Protein 2O6K (pdb70)

Foldseek 3Di:
DALLVVLCLAPPPDPSNQVSVVLVVPPPQDRHHHDPVVRVVCCVPPNDDPDDCSVVVSNVVVVVVVVVPD/DALLVLLCLQPPPDPSNVVSVLLVVPPPRPSPDRDDVVNVVVLVPDDSRDDDCSVVVSNVVVVVVVVVVVPD

Structure (mmCIF, N/CA/C/O backbone):
data_2O6K
#
_entry.id   2O6K
#
_cell.length_a   29.223
_cell.length_b   52.157
_cell.length_c   115.268
_cell.angle_alpha   90.00
_cell.angle_beta   90.00
_cell.angle_gamma   90.00
#
_symmetry.space_group_name_H-M   'P 21 21 21'
#
loop_
_entity.id
_entity.type
_entity.pdbx_description
1 polymer 'UPF0346 protein MW1311'
2 water water
#
loop_
_atom_site.group_PDB
_atom_site.id
_atom_site.type_symbol
_atom_site.label_atom_id
_atom_site.label_alt_id
_atom_site.label_comp_id
_atom_site.label_asym_id
_atom_site.label_entity_id
_atom_site.label_seq_id
_atom_site.pdbx_PDB_ins_code
_atom_site.Cartn_x
_atom_site.Cartn_y
_atom_site.Cartn_z
_atom_site.occupancy
_atom_site.B_iso_or_equiv
_atom_site.auth_seq_id
_atom_site.auth_comp_id
_atom_site.auth_asym_id
_atom_site.auth_atom_id
_atom_site.pdbx_PDB_model_num
ATOM 1 N N . TYR A 1 4 ? 31.168 51.952 -4.106 1.00 21.97 4 TYR A N 1
ATOM 2 C CA . TYR A 1 4 ? 30.664 50.854 -3.228 1.00 21.15 4 TYR A CA 1
ATOM 3 C C . TYR A 1 4 ? 29.211 51.101 -2.897 1.00 18.88 4 TYR A C 1
ATOM 4 O O . TYR A 1 4 ? 28.832 52.224 -2.595 1.00 18.08 4 TYR A O 1
ATOM 13 N N . SER A 1 5 ? 28.398 50.054 -2.966 1.00 17.87 5 SER A N 1
ATOM 14 C CA . SER A 1 5 ? 26.980 50.184 -2.657 1.00 19.22 5 SER A CA 1
ATOM 15 C C . SER A 1 5 ? 26.802 50.073 -1.147 1.00 17.60 5 SER A C 1
ATOM 16 O O . SER A 1 5 ? 27.734 49.717 -0.434 1.00 20.06 5 SER A O 1
ATOM 19 N N . PHE A 1 6 ? 25.605 50.371 -0.664 1.00 17.22 6 PHE A N 1
ATOM 20 C CA . PHE A 1 6 ? 25.328 50.283 0.760 1.00 15.10 6 PHE A CA 1
ATOM 21 C C . PHE A 1 6 ? 25.577 48.867 1.235 1.00 15.69 6 PHE A C 1
ATOM 22 O O . PHE A 1 6 ? 26.153 48.644 2.304 1.00 15.47 6 PHE A O 1
ATOM 30 N N . TYR A 1 7 ? 25.124 47.909 0.434 1.00 15.43 7 TYR A N 1
ATOM 31 C CA . TYR A 1 7 ? 25.282 46.498 0.754 1.00 14.95 7 TYR A CA 1
ATOM 32 C C . TYR A 1 7 ? 26.760 46.134 0.930 1.00 13.93 7 TYR A C 1
ATOM 33 O O . TYR A 1 7 ? 27.134 45.466 1.900 1.00 14.07 7 TYR A O 1
ATOM 42 N N . GLN A 1 8 ? 27.598 46.569 -0.008 1.00 13.15 8 GLN A N 1
ATOM 43 C CA . GLN A 1 8 ? 29.021 46.267 0.072 1.00 15.20 8 GLN A CA 1
ATOM 44 C C . GLN A 1 8 ? 29.585 46.836 1.362 1.00 14.16 8 GLN A C 1
ATOM 45 O O . GLN A 1 8 ? 30.325 46.162 2.071 1.00 11.25 8 GLN A O 1
ATOM 51 N N . PHE A 1 9 ? 29.256 48.089 1.653 1.00 13.13 9 PHE A N 1
ATOM 52 C CA . PHE A 1 9 ? 29.665 48.699 2.910 1.00 13.51 9 PHE A CA 1
ATOM 53 C C . PHE A 1 9 ? 29.222 47.857 4.099 1.00 13.18 9 PHE A C 1
ATOM 54 O O . PHE A 1 9 ? 30.014 47.555 4.980 1.00 12.24 9 PHE A O 1
ATOM 62 N N . VAL A 1 10 ? 27.951 47.478 4.108 1.00 12.51 10 VAL A N 1
ATOM 63 C CA . VAL A 1 10 ? 27.409 46.648 5.174 1.00 12.17 10 VAL A CA 1
ATOM 64 C C . VAL A 1 10 ? 28.236 45.375 5.374 1.00 12.08 10 VAL A C 1
ATOM 65 O O . VAL A 1 10 ? 28.418 44.912 6.492 1.00 9.10 10 VAL A O 1
ATOM 77 N N . THR A 1 12 ? 31.397 45.032 5.137 1.00 11.87 12 THR A N 1
ATOM 78 C CA . THR A 1 12 ? 32.563 45.3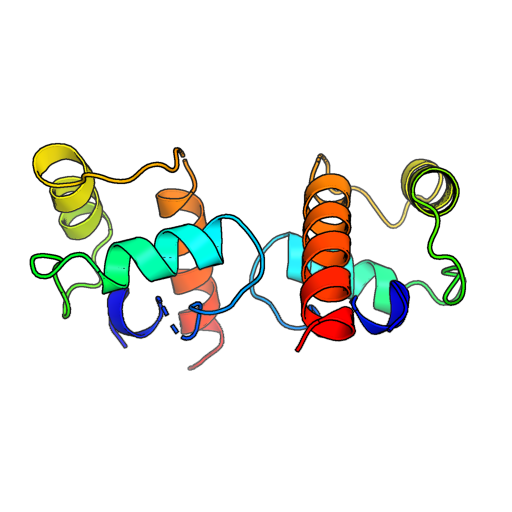52 5.954 1.00 13.71 12 THR A CA 1
ATOM 79 C C . THR A 1 12 ? 32.213 45.554 7.425 1.00 14.75 12 THR A C 1
ATOM 80 O O . THR A 1 12 ? 33.085 45.517 8.282 1.00 14.16 12 THR A O 1
ATOM 84 N N . VAL A 1 13 ? 30.933 45.770 7.703 1.00 15.15 13 VAL A N 1
ATOM 85 C CA . VAL A 1 13 ? 30.459 45.960 9.067 1.00 12.99 13 VAL A CA 1
ATOM 86 C C . VAL A 1 13 ? 30.228 44.639 9.800 1.00 14.09 13 VAL A C 1
ATOM 87 O O . VAL A 1 13 ? 30.248 44.594 11.026 1.00 14.45 13 VAL A O 1
ATOM 91 N N . ARG A 1 14 ? 30.019 43.566 9.044 1.00 15.18 14 ARG A N 1
ATOM 92 C CA . ARG A 1 14 ? 29.772 42.258 9.632 1.00 15.50 14 ARG A CA 1
ATOM 93 C C . ARG A 1 14 ? 30.849 41.910 10.659 1.00 16.02 14 ARG A C 1
ATOM 94 O O . ARG A 1 14 ? 32.045 42.124 10.427 1.00 15.17 14 ARG A O 1
ATOM 102 N N . GLY A 1 15 ? 30.414 41.377 11.793 1.00 15.87 15 GLY A N 1
ATOM 103 C CA . GLY A 1 15 ? 31.337 41.005 12.841 1.00 14.75 15 GLY A CA 1
ATOM 104 C C . GLY A 1 15 ? 31.360 42.016 13.972 1.00 14.97 15 GLY A C 1
ATOM 105 O O . GLY A 1 15 ? 31.703 41.667 15.105 1.00 13.94 15 GLY A O 1
ATOM 106 N N . ARG A 1 16 ? 30.997 43.266 13.680 1.00 14.11 16 ARG A N 1
ATOM 107 C CA . ARG A 1 16 ? 31.008 44.298 14.716 1.00 13.37 16 ARG A CA 1
ATOM 108 C C . ARG A 1 16 ? 30.129 43.832 15.877 1.00 13.47 16 ARG A C 1
ATOM 109 O O . ARG A 1 16 ? 29.046 43.302 15.653 1.00 11.61 16 ARG A O 1
ATOM 117 N N . HIS A 1 17 ? 30.576 44.042 17.108 1.00 12.77 17 HIS A N 1
ATOM 118 C CA . HIS A 1 17 ? 29.846 43.540 18.268 1.00 14.71 17 HIS A CA 1
ATOM 119 C C . HIS A 1 17 ? 28.808 44.515 18.823 1.00 14.14 17 HIS A C 1
ATOM 120 O O . HIS A 1 17 ? 28.807 44.825 20.010 1.00 13.83 17 HIS A O 1
ATOM 127 N N . ASP A 1 18 ? 27.924 44.987 17.950 1.00 14.03 18 ASP A N 1
ATOM 128 C CA . ASP A 1 18 ? 26.773 45.781 18.362 1.00 12.73 18 ASP A CA 1
ATOM 129 C C . ASP A 1 18 ? 25.601 45.630 17.398 1.00 12.51 18 ASP A C 1
ATOM 130 O O . ASP A 1 18 ? 25.618 44.768 16.528 1.00 12.40 18 ASP A O 1
ATOM 135 N N . ASP A 1 19 ? 24.589 46.474 17.564 1.00 12.31 19 ASP A N 1
ATOM 136 C CA . ASP A 1 19 ? 23.361 46.374 16.785 1.00 12.87 19 ASP A CA 1
ATOM 137 C C . ASP A 1 19 ? 23.596 46.520 15.280 1.00 12.39 19 ASP A C 1
ATOM 138 O O . ASP A 1 19 ? 22.922 45.882 14.478 1.00 10.15 19 ASP A O 1
ATOM 143 N N . LYS A 1 20 ? 24.550 47.366 14.903 1.00 11.76 20 LYS A N 1
ATOM 144 C CA . LYS A 1 20 ? 24.870 47.553 13.497 1.00 13.04 20 LYS A CA 1
ATOM 145 C C . LYS A 1 20 ? 25.439 46.248 12.939 1.00 12.33 20 LYS A C 1
ATOM 146 O O . LYS A 1 20 ? 25.091 45.825 11.840 1.00 12.01 20 LYS A O 1
ATOM 152 N N . GLY A 1 21 ? 26.309 45.607 13.710 1.00 12.62 21 GLY A N 1
ATOM 153 C CA . GLY A 1 21 ? 26.886 44.353 13.265 1.00 13.81 21 GLY A CA 1
ATOM 154 C C . GLY A 1 21 ? 25.817 43.280 13.168 1.00 14.62 21 GLY A C 1
ATOM 155 O O . GLY A 1 21 ? 25.843 42.439 12.270 1.00 12.63 21 GLY A O 1
ATOM 156 N N . ARG A 1 22 ? 24.869 43.301 14.097 1.00 14.70 22 ARG A N 1
ATOM 157 C CA . ARG A 1 22 ? 23.801 42.319 14.075 1.00 15.25 22 ARG A CA 1
ATOM 158 C C . ARG A 1 22 ? 22.915 42.537 12.858 1.00 13.69 22 ARG A C 1
ATOM 159 O O . ARG A 1 22 ? 22.533 41.576 12.192 1.00 14.01 22 ARG A O 1
ATOM 167 N N . LEU A 1 23 ? 22.598 43.795 12.560 1.00 10.87 23 LEU A N 1
ATOM 168 C CA . LEU A 1 23 ? 21.758 44.107 11.401 1.00 10.44 23 LEU A CA 1
ATOM 169 C C . LEU A 1 23 ? 22.508 43.764 10.127 1.00 11.73 23 LEU A C 1
ATOM 170 O O . LEU A 1 23 ? 21.910 43.323 9.136 1.00 12.10 23 LEU A O 1
ATOM 175 N N . ALA A 1 24 ? 23.820 43.975 10.161 1.00 11.17 24 ALA A N 1
ATOM 176 C CA . ALA A 1 24 ? 24.668 43.685 9.022 1.00 11.78 24 ALA A CA 1
ATOM 177 C C . ALA A 1 24 ? 24.523 42.213 8.672 1.00 12.31 24 ALA A C 1
ATOM 178 O O . ALA A 1 24 ? 24.404 41.850 7.501 1.00 9.35 24 ALA A O 1
ATOM 180 N N . GLU A 1 25 ? 24.533 41.365 9.695 1.00 13.19 25 GLU A N 1
ATOM 181 C CA . GLU A 1 25 ? 24.405 39.937 9.459 1.00 15.77 25 GLU A CA 1
ATOM 182 C C . GLU A 1 25 ? 23.028 39.573 8.903 1.00 15.80 25 GLU A C 1
ATOM 183 O O . GLU A 1 25 ? 22.919 38.700 8.043 1.00 16.07 25 GLU A O 1
ATOM 189 N N . GLU A 1 26 ? 21.978 40.239 9.366 1.00 16.05 26 GLU A N 1
ATOM 190 C CA . GLU A 1 26 ? 20.648 39.936 8.857 1.00 16.24 26 GLU A CA 1
ATOM 191 C C . GLU A 1 26 ? 20.541 40.395 7.405 1.00 15.54 26 GLU A C 1
ATOM 192 O O . GLU A 1 26 ? 19.917 39.720 6.584 1.00 15.92 26 GLU A O 1
ATOM 198 N N . ILE A 1 27 ? 21.122 41.546 7.090 1.00 15.62 27 ILE A N 1
ATOM 199 C CA . ILE A 1 27 ? 21.130 42.014 5.712 1.00 16.35 27 ILE A CA 1
ATOM 200 C C . ILE A 1 27 ? 21.844 40.993 4.830 1.00 16.11 27 ILE A C 1
ATOM 201 O O . ILE A 1 27 ? 21.396 40.689 3.731 1.00 16.03 27 ILE A O 1
ATOM 206 N N . PHE A 1 28 ? 22.943 40.449 5.337 1.00 15.89 28 PHE A N 1
ATOM 207 C CA . PHE A 1 28 ? 23.648 39.375 4.656 1.00 16.38 28 PHE A CA 1
ATOM 208 C C . PHE A 1 28 ? 22.775 38.143 4.436 1.00 18.15 28 PHE A C 1
ATOM 209 O O . PHE A 1 28 ? 22.794 37.551 3.364 1.00 18.69 28 PHE A O 1
ATOM 217 N N . ASP A 1 29 ? 22.016 37.762 5.457 1.00 17.97 29 ASP A N 1
ATOM 218 C CA . ASP A 1 29 ? 21.181 36.570 5.386 1.00 20.00 29 ASP A CA 1
ATOM 219 C C . ASP A 1 29 ? 19.959 36.778 4.498 1.00 19.28 29 ASP A C 1
ATOM 220 O O . ASP A 1 29 ? 19.317 35.822 4.089 1.00 20.27 29 ASP A O 1
ATOM 225 N N . ASP A 1 30 ? 19.643 38.034 4.208 1.00 18.06 30 ASP A N 1
ATOM 226 C CA . ASP A 1 30 ? 18.517 38.363 3.351 1.00 17.07 30 ASP A CA 1
ATOM 227 C C . ASP A 1 30 ? 18.871 38.184 1.874 1.00 17.43 30 ASP A C 1
ATOM 228 O O . ASP A 1 30 ? 19.433 39.080 1.251 1.00 16.18 30 ASP A O 1
ATOM 233 N N . LEU A 1 31 ? 18.504 37.038 1.315 1.00 17.61 31 LEU A N 1
ATOM 234 C CA . LEU A 1 31 ? 18.819 36.726 -0.074 1.00 17.29 31 LEU A CA 1
ATOM 235 C C . LEU A 1 31 ? 18.182 37.688 -1.074 1.00 17.91 31 LEU A C 1
ATOM 236 O O . LEU A 1 31 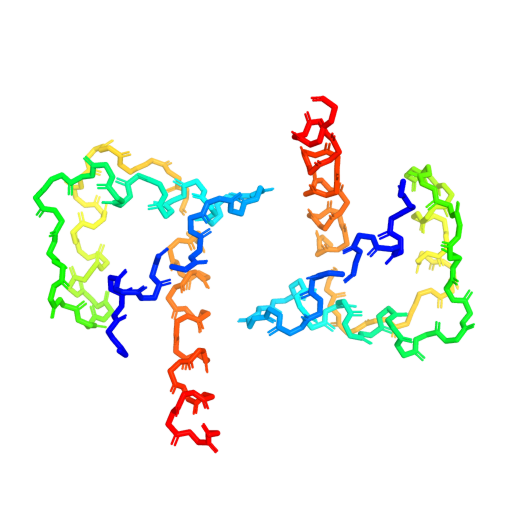? 18.518 37.673 -2.251 1.00 18.78 31 LEU A O 1
ATOM 241 N N . ALA A 1 32 ? 17.268 38.524 -0.601 1.00 18.49 32 ALA A N 1
ATOM 242 C CA . ALA A 1 32 ? 16.507 39.399 -1.485 1.00 20.83 32 ALA A CA 1
ATOM 243 C C . ALA A 1 32 ? 16.974 40.850 -1.443 1.00 21.43 32 ALA A C 1
ATOM 244 O O . ALA A 1 32 ? 16.516 41.673 -2.227 1.00 21.32 32 ALA A O 1
ATOM 246 N N . PHE A 1 33 ? 17.883 41.158 -0.524 1.00 20.40 33 PHE A N 1
ATOM 247 C CA . PHE A 1 33 ? 18.316 42.536 -0.310 1.00 20.07 33 PHE A CA 1
ATOM 248 C C . PHE A 1 33 ? 18.955 43.128 -1.562 1.00 19.51 33 PHE A C 1
ATOM 249 O O . PHE A 1 33 ? 19.700 42.455 -2.262 1.00 19.19 33 PHE A O 1
ATOM 257 N N . PRO A 1 34 ? 18.656 44.390 -1.840 1.00 19.77 34 PRO A N 1
ATOM 258 C CA . PRO A 1 34 ? 19.165 45.032 -3.054 1.00 21.61 34 PRO A CA 1
ATOM 259 C C . PRO A 1 34 ? 20.653 45.357 -2.958 1.00 22.08 34 PRO A C 1
ATOM 260 O O . PRO A 1 34 ? 21.044 46.221 -2.188 1.00 20.79 34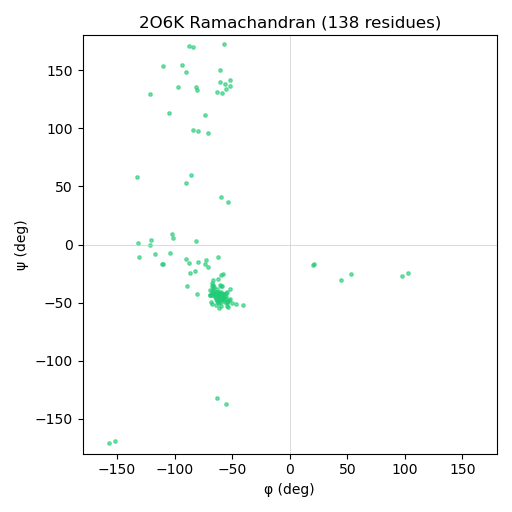 PRO A O 1
ATOM 264 N N . LYS A 1 35 ? 21.464 44.663 -3.747 1.00 23.56 35 LYS A N 1
ATOM 265 C CA . LYS A 1 35 ? 22.896 44.568 -3.495 1.00 25.15 35 LYS A CA 1
ATOM 266 C C . LYS A 1 35 ? 23.699 45.680 -4.174 1.00 25.70 35 LYS A C 1
ATOM 267 O O . LYS A 1 35 ? 24.873 45.873 -3.878 1.00 26.86 35 LYS A O 1
ATOM 273 N N . HIS A 1 36 ? 23.070 46.404 -5.088 1.00 25.04 36 HIS A N 1
ATOM 274 C CA . HIS A 1 36 ? 23.802 47.363 -5.904 1.00 25.76 36 HIS A CA 1
ATOM 275 C C . HIS A 1 36 ? 23.289 48.788 -5.745 1.00 24.67 36 HIS A C 1
ATOM 276 O O . HIS A 1 36 ? 23.765 49.705 -6.411 1.00 24.33 36 HIS A O 1
ATOM 283 N N . ASP A 1 37 ? 22.328 48.968 -4.847 1.00 23.92 37 ASP A N 1
ATOM 284 C CA . ASP A 1 37 ? 21.706 50.267 -4.638 1.00 23.49 37 ASP A CA 1
ATOM 285 C C . ASP A 1 37 ? 22.418 51.089 -3.574 1.00 24.95 37 ASP A C 1
ATOM 286 O O . ASP A 1 37 ? 22.986 50.546 -2.630 1.00 22.34 37 ASP A O 1
ATOM 291 N N . ASP A 1 38 ? 22.392 52.405 -3.747 1.00 25.87 38 ASP A N 1
ATOM 292 C CA . ASP A 1 38 ? 23.031 53.315 -2.809 1.00 28.58 38 ASP A CA 1
ATOM 293 C C . ASP A 1 38 ? 22.101 54.443 -2.386 1.00 28.38 38 ASP A C 1
ATOM 294 O O . ASP A 1 38 ? 22.399 55.186 -1.456 1.00 28.27 38 ASP A O 1
ATOM 299 N N . ASP A 1 39 ? 20.974 54.566 -3.075 1.00 27.56 39 ASP A N 1
ATOM 300 C CA . ASP A 1 39 ? 20.055 55.662 -2.820 1.00 27.13 39 ASP A CA 1
ATOM 301 C C . ASP A 1 39 ? 19.180 55.368 -1.611 1.00 27.12 39 ASP A C 1
ATOM 302 O O . ASP A 1 39 ? 18.633 54.276 -1.483 1.00 27.79 39 ASP A O 1
ATOM 307 N N . PHE A 1 40 ? 19.058 56.347 -0.724 1.00 26.39 40 PHE A N 1
ATOM 308 C CA . PHE A 1 40 ? 18.412 56.135 0.563 1.00 26.63 40 PHE A CA 1
ATOM 309 C C . PHE A 1 40 ? 16.952 55.713 0.413 1.00 27.65 40 PHE A C 1
ATOM 310 O O . PHE A 1 40 ? 16.522 54.737 1.013 1.00 27.88 40 PHE A O 1
ATOM 318 N N . ASN A 1 41 ? 16.194 56.458 -0.384 1.00 27.97 41 ASN A N 1
ATOM 319 C CA . ASN A 1 41 ? 14.790 56.132 -0.609 1.00 29.25 41 ASN A CA 1
ATOM 320 C C . ASN A 1 41 ? 14.572 54.730 -1.163 1.00 27.46 41 ASN A C 1
ATOM 321 O O . ASN A 1 41 ? 13.703 54.001 -0.682 1.00 25.44 41 ASN A O 1
ATOM 326 N N . ILE A 1 42 ? 15.352 54.355 -2.170 1.00 24.34 42 ILE A N 1
ATOM 327 C CA . ILE A 1 42 ? 15.231 53.022 -2.748 1.00 21.79 42 ILE A CA 1
ATOM 328 C C . ILE A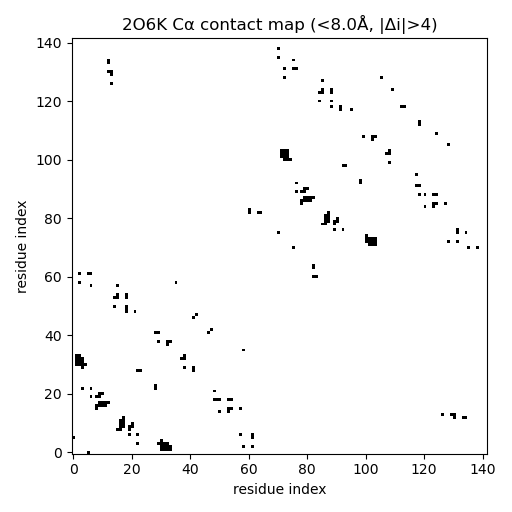 1 42 ? 15.384 51.996 -1.625 1.00 20.05 42 ILE A C 1
ATOM 329 O O . ILE A 1 42 ? 14.540 51.119 -1.454 1.00 18.67 42 ILE A O 1
ATOM 334 N N . LEU A 1 43 ? 16.468 52.120 -0.861 1.00 17.18 43 LEU A N 1
ATOM 335 C CA . LEU A 1 43 ? 16.756 51.204 0.245 1.00 16.28 43 LEU A CA 1
ATOM 336 C C . LEU A 1 43 ? 15.689 51.200 1.349 1.00 15.74 43 LEU A C 1
ATOM 337 O O . LEU A 1 43 ? 15.256 50.138 1.802 1.00 12.80 43 LEU A O 1
ATOM 342 N N . SER A 1 44 ? 15.272 52.382 1.781 1.00 17.47 44 SER A N 1
ATOM 343 C CA . SER A 1 44 ? 14.247 52.482 2.809 1.00 21.58 44 SER A CA 1
ATOM 344 C C . SER A 1 44 ? 12.910 51.910 2.339 1.00 22.59 44 SER A C 1
ATOM 345 O O . SER A 1 44 ? 12.224 51.232 3.093 1.00 23.64 44 SER A O 1
ATOM 348 N N . ASP A 1 45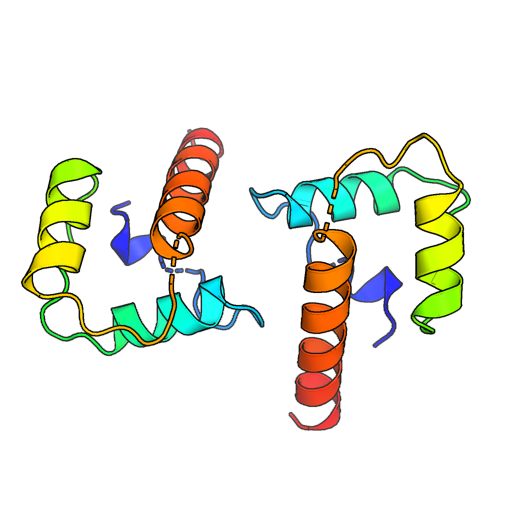 ? 12.558 52.179 1.086 1.00 24.01 45 ASP A N 1
ATOM 349 C CA . ASP A 1 45 ? 11.433 51.510 0.440 1.00 25.54 45 ASP A CA 1
ATOM 350 C C . ASP A 1 45 ? 11.512 49.997 0.602 1.00 23.54 45 ASP A C 1
ATOM 351 O O . ASP A 1 45 ? 10.545 49.363 1.006 1.00 22.81 45 ASP A O 1
ATOM 356 N N . TYR A 1 46 ? 12.667 49.423 0.290 1.00 20.45 46 TYR A N 1
ATOM 357 C CA . TYR A 1 46 ? 12.839 47.982 0.412 1.00 18.69 46 TYR A CA 1
ATOM 358 C C . TYR A 1 46 ? 12.627 47.485 1.839 1.00 18.47 46 TYR A C 1
ATOM 359 O O . TYR A 1 46 ? 11.898 46.526 2.067 1.00 15.86 46 TYR A O 1
ATOM 368 N N . ILE A 1 47 ? 13.279 48.137 2.795 1.00 17.70 47 ILE A N 1
ATOM 369 C CA . ILE A 1 47 ? 13.205 47.703 4.180 1.00 19.63 47 ILE A CA 1
ATOM 370 C C . ILE A 1 47 ? 11.783 47.794 4.719 1.00 21.38 47 ILE A C 1
ATOM 371 O O . ILE A 1 47 ? 11.343 46.920 5.456 1.00 23.86 47 ILE A O 1
ATOM 376 N N . GLU A 1 48 ? 11.064 48.845 4.334 1.00 23.62 48 GLU A N 1
ATOM 377 C CA . GLU A 1 48 ? 9.684 49.034 4.772 1.00 26.03 48 GLU A CA 1
ATOM 378 C C . GLU A 1 48 ? 8.744 47.932 4.274 1.00 24.36 48 GLU A C 1
ATOM 379 O O . GLU A 1 48 ? 7.980 47.368 5.048 1.00 26.02 48 GLU A O 1
ATOM 385 N N . THR A 1 49 ? 8.854 47.595 2.995 1.00 23.45 49 THR A N 1
ATOM 386 C CA . THR A 1 49 ? 7.954 46.637 2.361 1.00 22.47 49 THR A CA 1
ATOM 387 C C . THR A 1 49 ? 8.411 45.179 2.448 1.00 22.90 49 THR A C 1
ATOM 388 O O . THR A 1 49 ? 7.589 44.284 2.590 1.00 21.90 49 THR A O 1
ATOM 392 N N . HIS A 1 50 ? 9.716 44.954 2.371 1.00 24.42 50 HIS A N 1
ATOM 393 C CA . HIS A 1 50 ? 10.260 43.599 2.349 1.00 24.37 50 HIS A CA 1
ATOM 394 C C . HIS A 1 50 ? 11.015 43.280 3.629 1.00 26.46 50 HIS A C 1
ATOM 395 O O . HIS A 1 50 ? 11.281 42.122 3.931 1.00 25.64 50 HIS A O 1
ATOM 402 N N . GLY A 1 51 ? 11.361 44.320 4.376 1.00 28.61 51 GLY A N 1
ATOM 403 C CA . GLY A 1 51 ? 12.269 44.182 5.495 1.00 30.32 51 GLY A CA 1
ATOM 404 C C . GLY A 1 51 ? 11.717 43.287 6.583 1.00 31.75 51 GLY A C 1
ATOM 405 O O . GLY A 1 51 ? 10.579 43.438 7.010 1.00 30.13 51 GLY A O 1
ATOM 406 N N . ASP A 1 52 ? 12.535 42.346 7.030 1.00 33.73 52 ASP A N 1
ATOM 407 C CA . ASP A 1 52 ? 12.118 41.400 8.047 1.00 36.39 52 ASP A CA 1
ATOM 408 C C . ASP A 1 52 ? 13.179 41.276 9.129 1.00 35.54 52 ASP A C 1
ATOM 409 O O . ASP A 1 52 ? 13.697 40.196 9.381 1.00 36.03 52 ASP A O 1
ATOM 414 N N . PHE A 1 53 ? 13.501 42.396 9.763 1.00 33.22 53 PHE A N 1
ATOM 415 C CA . PHE A 1 53 ? 14.658 42.471 10.642 1.00 31.09 53 PHE A CA 1
ATOM 416 C C . PHE A 1 53 ? 14.230 42.605 12.099 1.00 30.66 53 PHE A C 1
ATOM 417 O O . PHE A 1 53 ? 13.150 43.107 12.391 1.00 29.78 53 PHE A O 1
ATOM 425 N N . THR A 1 54 ? 15.082 42.149 13.010 1.00 29.79 54 THR A N 1
ATOM 426 C CA . THR A 1 54 ? 14.744 42.143 14.423 1.00 30.01 54 THR A CA 1
ATOM 427 C C . THR A 1 54 ? 15.102 43.461 15.092 1.00 29.89 54 THR A C 1
ATOM 428 O O . THR A 1 54 ? 14.638 43.754 16.190 1.00 31.89 54 THR A O 1
ATOM 432 N N . LEU A 1 55 ? 15.924 44.258 14.421 1.00 28.37 55 LEU A N 1
ATOM 433 C CA . LEU A 1 55 ? 16.358 45.530 14.973 1.00 26.98 55 LEU A CA 1
ATOM 434 C C . LEU A 1 55 ? 15.474 46.679 14.518 1.00 27.22 55 LEU A C 1
ATOM 435 O O . LEU A 1 55 ? 14.852 46.614 13.464 1.00 27.14 55 LEU A O 1
ATOM 440 N N . PRO A 1 56 ? 15.431 47.726 15.333 1.00 27.00 56 PRO A N 1
ATOM 441 C CA . PRO A 1 56 ? 14.613 48.916 15.065 1.00 27.15 56 PRO A CA 1
ATOM 442 C C . PRO A 1 56 ? 15.064 49.625 13.789 1.00 27.39 56 PRO A C 1
ATOM 443 O O . PRO A 1 56 ? 16.247 49.619 13.453 1.00 25.33 56 PRO A O 1
ATOM 455 N N . SER A 1 58 ? 15.622 52.539 13.240 1.00 21.79 58 SER A N 1
ATOM 456 C CA . SER A 1 58 ? 16.649 53.527 13.530 1.00 19.20 58 SER A CA 1
ATOM 457 C C . SER A 1 58 ? 18.054 52.975 13.307 1.00 17.58 58 SER A C 1
ATOM 458 O O . SER A 1 58 ? 18.967 53.714 12.952 1.00 16.38 58 SER A O 1
ATOM 461 N N . VAL A 1 59 ? 18.223 51.676 13.519 1.00 15.23 59 VAL A N 1
ATOM 462 C CA . VAL A 1 59 ? 19.505 51.039 13.267 1.00 15.31 59 VAL A CA 1
ATOM 463 C C . VAL A 1 59 ? 19.898 51.123 11.794 1.00 16.00 59 VAL A C 1
ATOM 464 O O . VAL A 1 59 ? 21.033 51.448 11.474 1.00 14.02 59 VAL A O 1
ATOM 468 N N . PHE A 1 60 ? 18.952 50.845 10.903 1.00 12.80 60 PHE A N 1
ATOM 469 C CA . PHE A 1 60 ? 19.183 51.054 9.480 1.00 15.60 60 PHE A CA 1
ATOM 470 C C . PHE A 1 60 ? 19.581 52.488 9.167 1.00 15.56 60 PHE A C 1
ATOM 471 O O . PHE A 1 60 ? 20.554 52.721 8.465 1.00 15.05 60 PHE A O 1
ATOM 479 N N . ASP A 1 61 ? 18.810 53.439 9.683 1.00 16.83 61 ASP A N 1
ATOM 480 C CA . ASP A 1 61 ? 19.105 54.854 9.500 1.00 16.25 61 ASP A CA 1
ATOM 481 C C . ASP A 1 61 ? 20.532 55.172 9.934 1.00 14.67 61 ASP A C 1
ATOM 482 O O . ASP A 1 61 ? 21.277 55.822 9.211 1.00 13.35 61 ASP A O 1
ATOM 487 N N . ASP A 1 62 ? 20.898 54.709 11.123 1.00 13.87 62 ASP A N 1
ATOM 488 C CA . ASP A 1 62 ? 22.238 54.924 11.650 1.00 15.92 62 ASP A CA 1
ATOM 489 C C . ASP A 1 62 ? 23.278 54.281 10.740 1.00 14.60 62 ASP A C 1
ATOM 490 O O . ASP A 1 62 ? 24.316 54.865 10.466 1.00 16.03 62 ASP A O 1
ATOM 495 N N . LEU A 1 63 ? 22.982 53.074 10.276 1.00 14.11 63 LEU A N 1
ATOM 496 C CA . LEU A 1 63 ? 23.873 52.356 9.376 1.00 13.57 63 LEU A CA 1
ATOM 497 C C . LEU A 1 63 ? 24.085 53.112 8.067 1.00 12.77 63 LEU A C 1
ATOM 498 O O . LEU A 1 63 ? 25.207 53.230 7.596 1.00 13.48 63 LEU A O 1
ATOM 503 N N . TYR A 1 64 ? 23.005 53.625 7.488 1.00 12.36 64 TYR A N 1
ATOM 504 C CA . TYR A 1 64 ? 23.113 54.438 6.286 1.00 14.06 64 TYR A CA 1
ATOM 505 C C . TYR A 1 64 ? 23.875 55.734 6.517 1.00 13.72 64 TYR A C 1
ATOM 506 O O . TYR A 1 64 ? 24.672 56.143 5.686 1.00 13.80 64 TYR A O 1
ATOM 515 N N . GLU A 1 65 ? 23.633 56.372 7.654 1.00 16.32 65 GLU A N 1
ATOM 516 C CA . GLU A 1 65 ? 24.390 57.551 8.040 1.00 18.31 65 GLU A CA 1
ATOM 517 C C . GLU A 1 65 ? 25.890 57.265 8.063 1.00 16.29 65 GLU A C 1
ATOM 518 O O . GLU A 1 65 ? 26.681 58.035 7.533 1.00 15.43 65 GLU A O 1
ATOM 524 N N . GLU A 1 66 ? 26.272 56.149 8.672 1.00 13.98 66 GLU A N 1
ATOM 525 C CA . GLU A 1 66 ? 27.671 55.743 8.707 1.00 13.91 66 GLU A CA 1
ATOM 526 C C . GLU A 1 66 ? 28.218 55.494 7.302 1.00 13.16 66 GLU A C 1
ATOM 527 O O . GLU A 1 66 ? 29.323 55.901 6.978 1.00 11.65 66 GLU A O 1
ATOM 533 N N . TYR A 1 67 ? 27.424 54.818 6.479 1.00 13.63 67 TYR A N 1
ATOM 534 C CA . TYR A 1 67 ? 27.736 54.614 5.071 1.00 13.91 67 TYR A CA 1
ATOM 535 C C . TYR A 1 67 ? 28.181 55.897 4.370 1.00 15.37 67 TYR A C 1
ATOM 536 O O . TYR A 1 67 ? 29.215 55.921 3.712 1.00 16.36 67 TYR A O 1
ATOM 545 N N . THR A 1 68 ? 27.399 56.961 4.516 1.00 15.84 68 THR A N 1
ATOM 546 C CA . THR A 1 68 ? 27.711 58.224 3.857 1.00 17.13 68 THR A CA 1
ATOM 547 C C . THR A 1 68 ? 28.996 58.879 4.370 1.00 17.78 68 THR A C 1
ATOM 548 O O . THR A 1 68 ? 29.806 59.346 3.582 1.00 16.39 68 THR A O 1
ATOM 552 N N . GLU A 1 69 ? 29.179 58.901 5.687 1.00 18.47 69 GLU A N 1
ATOM 553 C CA . GLU A 1 69 ? 30.444 59.332 6.281 1.00 21.16 69 GLU A CA 1
ATOM 554 C C . GLU A 1 69 ? 31.605 58.520 5.723 1.00 21.52 69 GLU A C 1
ATOM 555 O O . GLU A 1 69 ? 32.651 59.061 5.382 1.00 22.55 69 GLU A O 1
ATOM 561 N N . TRP A 1 70 ? 31.395 57.213 5.635 1.00 21.22 70 TRP A N 1
ATOM 562 C CA . TRP A 1 70 ? 32.402 56.260 5.183 1.00 21.84 70 TRP A CA 1
ATOM 563 C C . TRP A 1 70 ? 32.830 56.584 3.751 1.00 23.03 70 TRP A C 1
ATOM 564 O O . TRP A 1 70 ? 34.017 56.548 3.417 1.00 21.56 70 TRP A O 1
ATOM 575 N N . LEU A 1 71 ? 31.855 56.893 2.906 1.00 24.01 71 LEU A N 1
ATOM 57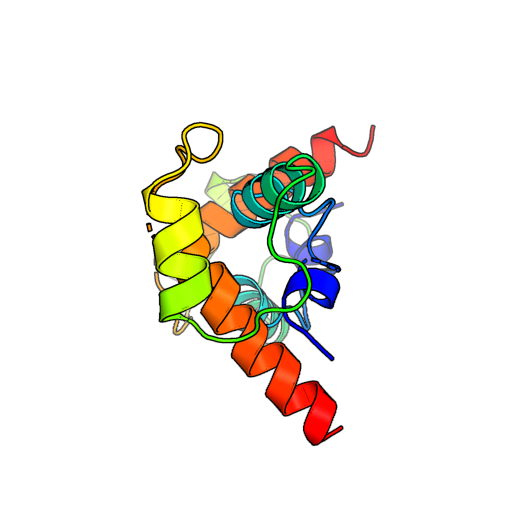6 C CA . LEU A 1 71 ? 32.139 57.232 1.520 1.00 26.77 71 LEU A CA 1
ATOM 577 C C . LEU A 1 71 ? 32.974 58.501 1.468 1.00 29.27 71 LEU A C 1
ATOM 578 O O . LEU A 1 71 ? 33.998 58.558 0.785 1.00 29.23 71 LEU A O 1
ATOM 583 N N . LYS A 1 72 ? 32.537 59.517 2.202 1.00 32.82 72 LYS A N 1
ATOM 584 C CA . LYS A 1 72 ? 33.255 60.780 2.235 1.00 37.38 72 LYS A CA 1
ATOM 585 C C . LYS A 1 72 ? 34.688 60.573 2.708 1.00 37.11 72 LYS A C 1
ATOM 586 O O . LYS A 1 72 ? 35.576 61.344 2.362 1.00 37.89 72 LYS A O 1
ATOM 592 N N . PHE A 1 73 ? 34.919 59.513 3.470 1.00 39.25 73 PHE A N 1
ATOM 593 C CA . PHE A 1 73 ? 36.235 59.255 4.035 1.00 40.71 73 PHE A CA 1
ATOM 594 C C . PHE A 1 73 ? 37.205 58.602 3.054 1.00 42.37 73 PHE A C 1
ATOM 595 O O . PHE A 1 73 ? 38.372 58.966 2.995 1.00 39.33 73 PHE A O 1
ATOM 603 N N . LEU A 1 74 ? 36.721 57.630 2.295 1.00 43.25 74 LEU A N 1
ATOM 604 C CA . LEU A 1 74 ? 37.241 57.398 0.960 1.00 47.43 74 LEU A CA 1
ATOM 605 C C . LEU A 1 74 ? 37.090 58.687 0.158 1.00 51.65 74 LEU A C 1
ATOM 606 O O . LEU A 1 74 ? 36.488 59.650 0.632 1.00 53.33 74 LEU A O 1
ATOM 611 N N . GLU A 1 75 ? 37.645 58.721 -1.045 1.00 56.76 75 GLU A N 1
ATOM 612 C CA . GLU A 1 75 ? 37.610 59.944 -1.839 1.00 61.71 75 GLU A CA 1
ATOM 613 C C . GLU A 1 75 ? 38.035 61.144 -0.996 1.00 61.57 75 GLU A C 1
ATOM 614 O O . GLU A 1 75 ? 39.100 61.144 -0.382 1.00 61.55 75 GLU A O 1
ATOM 620 N N . TYR B 1 4 ? 43.191 42.883 26.401 1.00 42.08 4 TYR B N 1
ATOM 621 C CA . TYR B 1 4 ? 41.789 42.577 26.754 1.00 42.83 4 TYR B CA 1
ATOM 622 C C . TYR B 1 4 ? 41.077 43.622 27.627 1.00 40.27 4 TYR B C 1
ATOM 623 O O . TYR B 1 4 ? 39.940 43.398 28.016 1.00 41.17 4 TYR B O 1
ATOM 632 N N . SER B 1 5 ? 41.713 44.751 27.937 1.00 36.83 5 SER B N 1
ATOM 633 C CA . SER B 1 5 ? 41.054 45.769 28.768 1.00 35.09 5 SER B CA 1
ATOM 634 C C . SER B 1 5 ? 40.197 46.787 28.001 1.00 32.98 5 SER B C 1
ATOM 635 O O . SER B 1 5 ? 40.252 46.865 26.771 1.00 31.22 5 SER B O 1
ATOM 638 N N . PHE B 1 6 ? 39.447 47.598 28.741 1.00 28.55 6 PHE B N 1
ATOM 639 C CA . PHE B 1 6 ? 38.535 48.554 28.130 1.00 26.90 6 PHE B CA 1
ATOM 640 C C . PHE B 1 6 ? 39.245 49.579 27.253 1.00 27.43 6 PHE B C 1
ATOM 641 O O . PHE B 1 6 ? 38.892 49.749 26.089 1.00 25.05 6 PHE B O 1
ATOM 649 N N . TYR B 1 7 ? 40.231 50.271 27.815 1.00 25.20 7 TYR B N 1
ATOM 650 C CA . TYR B 1 7 ? 40.968 51.261 27.046 1.00 25.76 7 TYR B CA 1
ATOM 651 C C . TYR B 1 7 ? 41.497 50.641 25.764 1.00 25.31 7 TYR B C 1
ATOM 652 O O . TYR B 1 7 ? 41.344 51.200 24.686 1.00 26.07 7 TYR B O 1
ATOM 661 N N . GLN B 1 8 ? 42.115 49.476 25.892 1.00 27.06 8 GLN B N 1
ATOM 662 C CA . GLN B 1 8 ? 42.648 48.768 24.741 1.00 27.91 8 GLN B CA 1
ATOM 663 C C . GLN B 1 8 ? 41.562 48.492 23.712 1.00 24.62 8 GLN B C 1
ATOM 664 O O . GLN B 1 8 ? 41.778 48.663 22.518 1.00 24.63 8 GLN B O 1
ATOM 670 N N . PHE B 1 9 ? 40.392 48.075 24.185 1.00 20.48 9 PHE B N 1
ATOM 671 C CA . PHE B 1 9 ? 39.242 47.895 23.313 1.00 15.99 9 PHE B CA 1
ATOM 672 C C . PHE B 1 9 ? 38.871 49.165 22.558 1.00 15.40 9 PHE B C 1
ATOM 673 O O . PHE B 1 9 ? 38.586 49.119 21.368 1.00 15.17 9 PHE B O 1
ATOM 681 N N . VAL B 1 10 ? 38.852 50.294 23.259 1.00 13.98 10 VAL B N 1
ATOM 682 C CA . VAL B 1 10 ? 38.500 51.563 22.636 1.00 14.11 10 VAL B CA 1
ATOM 683 C C . VAL B 1 10 ? 39.463 51.904 21.501 1.00 13.74 10 VAL B C 1
ATOM 684 O O . VAL B 1 10 ? 39.056 52.417 20.467 1.00 12.31 10 VAL B O 1
ATOM 696 N N . THR B 1 12 ? 40.580 49.950 19.434 1.00 14.74 12 THR B N 1
ATOM 697 C CA . THR B 1 12 ? 40.089 49.258 18.249 1.00 14.98 12 THR B CA 1
ATOM 698 C C . THR B 1 12 ? 38.867 49.923 17.625 1.00 14.62 12 THR B C 1
ATOM 699 O O . THR B 1 12 ? 38.532 49.650 16.480 1.00 16.18 12 THR B O 1
ATOM 703 N N . VAL B 1 13 ? 38.203 50.790 18.380 1.00 13.12 13 VAL B N 1
ATOM 704 C CA . VAL B 1 13 ? 37.037 51.500 17.869 1.00 12.28 13 VAL B CA 1
ATOM 705 C C . VAL B 1 13 ? 37.399 52.786 17.133 1.00 14.74 13 VAL B C 1
ATOM 706 O O . VAL B 1 13 ? 36.642 53.251 16.289 1.00 14.16 13 VAL B O 1
ATOM 710 N N . ARG B 1 14 ? 38.557 53.357 17.454 1.00 15.18 14 ARG B N 1
ATOM 711 C CA . ARG B 1 14 ? 38.987 54.606 16.834 1.00 15.83 14 ARG B CA 1
ATOM 712 C C . ARG B 1 14 ? 38.907 54.491 15.328 1.00 17.17 14 ARG B C 1
ATOM 713 O O . ARG B 1 14 ? 39.223 53.446 14.767 1.00 15.63 14 ARG B O 1
ATOM 721 N N . GLY B 1 15 ? 38.493 55.569 14.673 1.00 18.24 15 GLY B N 1
ATOM 722 C CA . GLY B 1 15 ? 38.381 55.540 13.225 1.00 18.16 1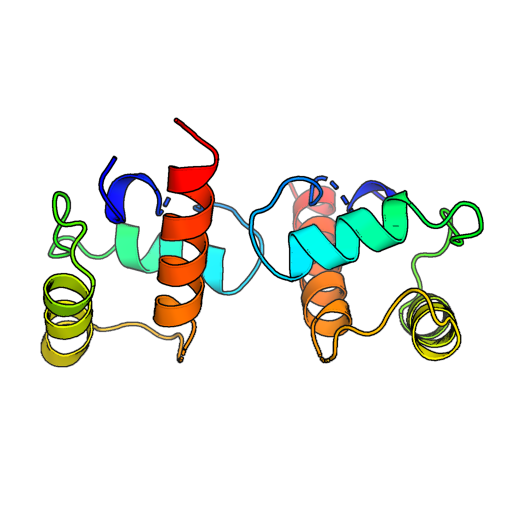5 GLY B CA 1
ATOM 723 C C . GLY B 1 15 ? 36.969 55.265 12.742 1.00 19.43 15 GLY B C 1
ATOM 724 O O . GLY B 1 15 ? 36.595 55.695 11.652 1.00 18.66 15 GLY B O 1
ATOM 725 N N . ARG B 1 16 ? 36.171 54.565 13.547 1.00 18.99 16 ARG B N 1
ATOM 726 C CA . ARG B 1 16 ? 34.800 54.245 13.158 1.00 18.65 16 ARG B CA 1
ATOM 727 C C . ARG B 1 16 ? 33.987 55.516 12.894 1.00 18.77 16 ARG B C 1
ATOM 728 O O . ARG B 1 16 ? 33.963 56.432 13.719 1.00 18.28 16 ARG B O 1
ATOM 736 N N . HIS B 1 17 ? 33.312 55.564 11.753 1.00 18.09 17 HIS B N 1
ATOM 737 C CA . HIS B 1 17 ? 32.597 56.769 11.351 1.00 19.26 17 HIS B CA 1
ATOM 738 C C . HIS B 1 17 ? 31.194 56.848 11.943 1.00 19.39 17 HIS B C 1
ATOM 739 O O . HIS B 1 17 ? 30.199 56.906 11.224 1.00 18.22 17 HIS B O 1
ATOM 746 N N . ASP B 1 18 ? 31.135 56.854 13.268 1.00 17.77 18 ASP B N 1
ATOM 747 C CA . ASP B 1 18 ? 29.912 57.169 13.985 1.00 17.38 18 ASP B CA 1
ATOM 748 C C . ASP B 1 18 ? 30.210 57.662 15.395 1.00 16.75 18 ASP B C 1
ATOM 749 O O . ASP B 1 18 ? 31.358 57.918 15.742 1.00 18.36 18 ASP B O 1
ATOM 754 N N . ASP B 1 19 ? 29.168 57.796 16.202 1.00 15.91 19 ASP B N 1
ATOM 755 C CA . ASP B 1 19 ? 29.291 58.444 17.495 1.00 16.85 19 ASP B CA 1
ATOM 756 C C . ASP B 1 19 ? 30.241 57.683 18.410 1.00 17.24 19 ASP B C 1
ATOM 757 O O . ASP B 1 19 ? 30.896 58.283 19.256 1.00 16.19 19 ASP B O 1
ATOM 762 N N . LYS B 1 20 ? 30.319 56.366 18.235 1.00 15.35 20 LYS B N 1
ATOM 763 C CA . LYS B 1 20 ? 31.232 55.562 19.040 1.00 15.47 20 LYS B CA 1
ATOM 764 C C . LYS B 1 20 ? 32.668 55.879 18.656 1.00 14.06 20 LYS B C 1
ATOM 765 O O . LYS B 1 20 ? 33.538 56.012 19.523 1.00 14.11 20 LYS B O 1
ATOM 771 N N . GLY B 1 21 ? 32.913 55.977 17.353 1.00 13.07 21 GLY B N 1
ATOM 772 C CA . GLY B 1 21 ? 34.245 56.306 16.885 1.00 14.68 21 GLY B CA 1
ATOM 773 C C . GLY B 1 21 ? 34.636 57.667 17.448 1.00 15.98 21 GLY B C 1
ATOM 774 O O . GLY B 1 21 ? 35.798 57.902 17.785 1.00 14.63 21 GLY B O 1
ATOM 775 N N . ARG B 1 22 ? 33.650 58.558 17.557 1.00 16.55 22 ARG B N 1
ATOM 776 C CA . ARG B 1 22 ? 33.874 59.897 18.088 1.00 18.10 22 ARG B CA 1
ATOM 777 C C . ARG B 1 22 ? 34.181 59.873 19.585 1.00 16.37 22 ARG B C 1
ATOM 778 O O . ARG B 1 22 ? 35.087 60.565 20.042 1.00 16.27 22 ARG B O 1
ATOM 786 N N . LEU B 1 23 ? 33.439 59.079 20.353 1.00 14.62 23 LEU B N 1
ATOM 787 C CA . LEU B 1 23 ? 33.704 58.994 21.779 1.00 12.22 23 LEU B CA 1
ATOM 788 C C . LEU B 1 23 ? 35.091 58.375 21.940 1.00 10.76 23 LEU B C 1
ATOM 789 O O . LEU B 1 23 ? 35.906 58.845 22.732 1.00 9.83 23 LEU B O 1
ATOM 794 N N . ALA B 1 24 ? 35.363 57.332 21.165 1.00 12.66 24 ALA B N 1
ATOM 795 C CA . ALA B 1 24 ? 36.651 56.652 21.226 1.00 12.87 24 ALA B CA 1
ATOM 796 C C . ALA B 1 24 ? 37.800 57.641 21.007 1.00 13.53 24 ALA B C 1
ATOM 797 O O . ALA B 1 24 ? 38.821 57.572 21.691 1.00 13.27 24 ALA B O 1
ATOM 799 N N . GLU B 1 25 ? 37.639 58.555 20.052 1.00 14.71 25 GLU B N 1
ATOM 800 C CA . GLU B 1 25 ? 38.675 59.544 19.785 1.00 16.70 25 GLU B CA 1
ATOM 801 C C . GLU B 1 25 ? 38.820 60.528 20.957 1.00 17.90 25 GLU B C 1
ATOM 802 O O . GLU B 1 25 ? 39.931 60.962 21.275 1.00 17.54 25 GLU B O 1
ATOM 808 N N . GLU B 1 26 ? 37.709 60.868 21.604 1.00 18.32 26 GLU B N 1
ATOM 809 C CA . GLU B 1 26 ? 37.758 61.774 22.736 1.00 20.45 26 GLU B CA 1
ATOM 810 C C . GLU B 1 26 ? 38.508 61.093 23.880 1.00 20.16 26 GLU B C 1
ATOM 811 O O . GLU B 1 26 ? 39.292 61.732 24.585 1.00 18.55 26 GLU B O 1
ATOM 817 N N . ILE B 1 27 ? 38.262 59.795 24.065 1.00 18.41 27 ILE B N 1
ATOM 818 C CA . ILE B 1 27 ? 38.945 59.055 25.116 1.00 19.01 27 ILE B CA 1
ATOM 819 C C . ILE B 1 27 ? 40.437 59.037 24.802 1.00 20.94 27 ILE B C 1
ATOM 820 O O . ILE B 1 27 ? 41.275 59.292 25.672 1.00 20.76 27 ILE B O 1
ATOM 825 N N . PHE B 1 28 ? 40.779 58.726 23.558 1.00 20.95 28 PHE B N 1
ATOM 826 C CA . PHE B 1 28 ? 42.172 58.762 23.131 1.00 23.30 28 PHE B CA 1
ATOM 827 C C . PHE B 1 28 ? 42.809 60.106 23.473 1.00 24.22 28 PHE B C 1
ATOM 828 O O . PHE B 1 28 ? 43.910 60.160 24.007 1.00 24.41 28 PHE B O 1
ATOM 836 N N . ASP B 1 29 ? 42.101 61.187 23.162 1.00 23.82 29 ASP B N 1
ATOM 837 C CA . ASP B 1 29 ? 42.643 62.531 23.295 1.00 24.83 29 ASP B CA 1
ATOM 838 C C . ASP B 1 29 ? 42.800 62.953 24.752 1.00 24.91 29 ASP B C 1
ATOM 839 O O . ASP B 1 29 ? 43.540 63.880 25.055 1.00 26.02 29 ASP B O 1
ATOM 844 N N . ASP B 1 30 ? 42.095 62.273 25.646 1.00 22.98 30 ASP B N 1
ATOM 845 C CA . ASP B 1 30 ? 42.098 62.640 27.054 1.00 21.83 30 ASP B CA 1
ATOM 846 C C . ASP B 1 30 ? 43.302 62.039 27.765 1.00 22.24 30 ASP B C 1
ATOM 847 O O . ASP B 1 30 ? 43.293 60.874 28.151 1.00 20.15 30 ASP B O 1
ATOM 852 N N . LEU B 1 31 ? 44.338 62.850 27.928 1.00 23.42 31 LEU B N 1
ATOM 853 C CA . LEU B 1 31 ? 45.625 62.371 28.408 1.00 24.37 31 LEU B CA 1
ATOM 854 C C . LEU B 1 31 ? 45.505 61.737 29.786 1.00 23.58 31 LEU B C 1
ATOM 855 O O . LEU B 1 31 ? 46.305 60.888 30.158 1.00 21.76 31 LEU B O 1
ATOM 860 N N . ALA B 1 32 ? 44.499 62.160 30.541 1.00 24.74 32 ALA B N 1
ATOM 861 C CA . ALA B 1 32 ? 44.352 61.733 31.924 1.00 23.21 32 ALA B CA 1
ATOM 862 C C . ALA B 1 32 ? 43.288 60.651 32.083 1.00 22.46 32 ALA B C 1
ATOM 863 O O . ALA B 1 32 ? 42.919 60.299 33.199 1.00 22.57 32 ALA B O 1
ATOM 865 N N . PHE B 1 33 ? 42.796 60.125 30.967 1.00 21.46 33 PHE B N 1
ATOM 866 C CA . PHE B 1 33 ? 41.876 58.998 31.016 1.00 20.71 33 PHE B CA 1
ATOM 867 C C . PHE B 1 33 ? 42.472 57.836 31.796 1.00 21.22 33 PHE B C 1
ATOM 868 O O . PHE B 1 33 ? 43.625 57.474 31.595 1.00 22.13 33 PHE B O 1
ATOM 876 N N . PRO B 1 34 ? 41.682 57.257 32.690 1.00 20.06 34 PRO B N 1
ATOM 877 C CA . PRO B 1 34 ? 42.126 56.078 33.431 1.00 20.40 34 PRO B CA 1
ATOM 878 C C . PRO B 1 34 ? 42.194 54.850 32.530 1.00 21.43 34 PRO B C 1
ATOM 879 O O . PRO B 1 34 ? 41.185 54.192 32.312 1.00 21.17 34 PRO B O 1
ATOM 883 N N . LYS B 1 35 ? 43.383 54.564 32.012 1.00 23.64 35 LYS B N 1
ATOM 884 C CA . LYS B 1 35 ? 43.552 53.609 30.922 1.00 26.15 35 LYS B CA 1
ATOM 885 C C . LYS B 1 35 ? 43.568 52.180 31.448 1.00 26.47 35 LYS B C 1
ATOM 886 O O . LYS B 1 35 ? 43.771 51.234 30.696 1.00 25.19 35 LYS B O 1
ATOM 892 N N . HIS B 1 36 ? 43.370 52.030 32.750 1.00 27.74 36 HIS B N 1
ATOM 893 C CA . HIS B 1 36 ? 43.604 50.755 33.403 1.00 30.44 36 HIS B CA 1
ATOM 894 C C . HIS B 1 36 ? 42.344 50.246 34.076 1.00 30.38 36 HIS B C 1
ATOM 895 O O . HIS B 1 36 ? 42.338 49.175 34.672 1.00 31.90 36 HIS B O 1
ATOM 902 N N . ASP B 1 37 ? 41.274 51.022 33.966 1.00 30.51 37 ASP B N 1
ATOM 903 C CA . ASP B 1 37 ? 40.028 50.696 34.635 1.00 31.01 37 ASP B CA 1
ATOM 904 C C . ASP B 1 37 ? 39.038 49.987 33.720 1.00 31.40 37 ASP B C 1
ATOM 905 O O . ASP B 1 37 ? 38.850 50.374 32.570 1.00 30.12 37 ASP B O 1
ATOM 910 N N . ASP B 1 38 ? 38.424 48.932 34.240 1.00 32.01 38 ASP B N 1
ATOM 911 C CA . ASP B 1 38 ? 37.501 48.116 33.465 1.00 33.57 38 ASP B CA 1
ATOM 912 C C . ASP B 1 38 ? 36.069 48.312 33.954 1.00 31.47 38 ASP B C 1
ATOM 913 O O . ASP B 1 38 ? 35.119 47.961 33.263 1.00 31.08 38 ASP B O 1
ATOM 918 N N . ASP B 1 39 ? 35.926 48.871 35.150 1.00 29.13 39 ASP B N 1
ATOM 919 C CA . ASP B 1 39 ? 34.662 48.832 35.873 1.00 28.43 39 ASP B CA 1
ATOM 920 C C . ASP B 1 39 ? 33.704 49.915 35.388 1.00 26.97 39 ASP B C 1
ATOM 921 O O . ASP B 1 39 ? 34.094 51.064 35.207 1.00 23.10 39 ASP B O 1
ATOM 926 N N . PHE B 1 40 ? 32.446 49.539 35.187 1.00 26.72 40 PHE B N 1
ATOM 927 C CA . PHE B 1 40 ? 31.485 50.415 34.535 1.00 26.25 40 PHE B CA 1
ATOM 928 C C . PHE B 1 40 ? 31.262 51.725 35.285 1.00 26.12 40 PHE B C 1
ATOM 929 O O . PHE B 1 40 ? 31.262 52.789 34.679 1.00 25.86 40 PHE B O 1
ATOM 937 N N . ASN B 1 41 ? 31.069 51.642 36.599 1.00 25.57 41 ASN B N 1
ATOM 938 C CA . ASN B 1 41 ? 30.820 52.830 37.418 1.00 26.54 41 ASN B CA 1
ATOM 939 C C . ASN B 1 41 ? 32.024 53.771 37.515 1.00 25.17 41 ASN B C 1
ATOM 940 O O . ASN B 1 41 ? 31.866 54.989 37.628 1.00 26.41 41 ASN B O 1
ATOM 945 N N . ILE B 1 42 ? 33.225 53.209 37.492 1.00 24.48 42 ILE B N 1
ATOM 946 C CA . ILE B 1 42 ? 34.437 54.015 37.569 1.00 22.10 42 ILE B CA 1
ATOM 947 C C . ILE B 1 42 ? 34.587 54.830 36.293 1.00 19.97 42 ILE B C 1
ATOM 948 O O . ILE B 1 42 ? 34.802 56.039 36.341 1.00 20.19 42 ILE B O 1
ATOM 953 N N . LEU B 1 43 ? 34.469 54.163 35.152 1.00 16.93 43 LEU B N 1
ATOM 954 C CA . LEU B 1 43 ? 34.591 54.832 33.861 1.00 16.57 43 LEU B CA 1
ATOM 955 C C . LEU B 1 43 ? 33.408 55.784 33.674 1.00 15.92 43 LEU B C 1
ATOM 956 O O . LEU B 1 43 ? 33.556 56.908 33.173 1.00 14.36 43 LEU B O 1
ATOM 961 N N . SER B 1 44 ? 32.237 55.324 34.101 1.00 16.68 44 SER B N 1
ATOM 962 C CA . SER B 1 44 ? 31.018 56.110 33.997 1.00 18.76 44 SER B CA 1
ATOM 963 C C . SER B 1 44 ? 31.114 57.401 34.797 1.00 20.53 44 SER B C 1
ATOM 964 O O . SER B 1 44 ? 30.666 58.448 34.332 1.00 21.12 44 SER B O 1
ATOM 967 N N . ASP B 1 45 ? 31.696 57.317 35.989 1.00 20.68 45 ASP B N 1
ATOM 968 C CA . ASP B 1 45 ? 31.877 58.481 36.846 1.00 23.09 45 ASP B CA 1
ATOM 969 C C . ASP B 1 45 ? 32.846 59.468 36.205 1.00 21.95 45 ASP B C 1
ATOM 970 O O . ASP B 1 45 ? 32.614 60.669 36.215 1.00 21.48 45 ASP B O 1
ATOM 975 N N . TYR B 1 46 ? 33.929 58.950 35.638 1.00 20.43 46 TYR B N 1
ATOM 976 C CA . TYR B 1 46 ? 34.913 59.795 34.978 1.00 18.95 46 TYR B CA 1
ATOM 977 C C . TYR B 1 46 ? 34.294 60.575 33.822 1.00 18.78 46 TYR B C 1
ATOM 978 O O . TYR B 1 46 ? 34.411 61.793 33.750 1.00 17.37 46 TYR B O 1
ATOM 987 N N . ILE B 1 47 ? 33.632 59.862 32.921 1.00 18.65 47 ILE B N 1
ATOM 988 C CA . ILE B 1 47 ? 33.043 60.482 31.744 1.00 18.58 47 ILE B CA 1
ATOM 989 C C . ILE B 1 47 ? 31.989 61.518 32.123 1.00 18.48 47 ILE B C 1
ATOM 990 O O . ILE B 1 47 ? 31.939 62.598 31.544 1.00 17.47 47 ILE B O 1
ATOM 995 N N . GLU B 1 48 ? 31.172 61.181 33.117 1.00 20.48 48 GLU B N 1
ATOM 996 C CA . GLU B 1 48 ? 30.103 62.053 33.590 1.00 22.75 48 GLU B CA 1
ATOM 997 C C . GLU B 1 48 ? 30.627 63.395 34.084 1.00 21.93 48 GLU B C 1
ATOM 998 O O . GLU B 1 48 ? 29.976 64.417 33.906 1.00 22.63 48 GLU B O 1
ATOM 1004 N N . THR B 1 49 ? 31.799 63.384 34.709 1.00 21.87 49 THR B N 1
ATOM 1005 C CA . THR B 1 49 ? 32.298 64.559 35.412 1.00 22.57 49 THR B CA 1
ATOM 1006 C C . THR B 1 49 ? 33.347 65.343 34.630 1.00 22.89 49 THR B C 1
ATOM 1007 O O . THR B 1 49 ? 33.925 66.290 35.149 1.00 21.47 49 THR B O 1
ATOM 1011 N N . HIS B 1 50 ? 33.591 64.945 33.387 1.00 22.90 50 HIS B N 1
ATOM 1012 C CA . HIS B 1 50 ? 34.665 65.539 32.603 1.00 23.73 50 HIS B CA 1
ATOM 1013 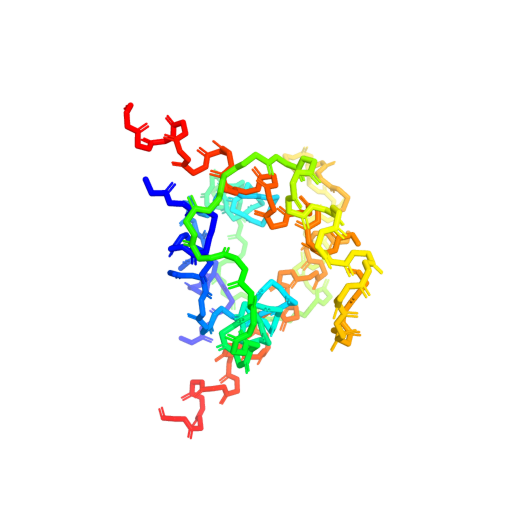C C . HIS B 1 50 ? 34.182 66.184 31.310 1.00 24.57 50 HIS B C 1
ATOM 1014 O O . HIS B 1 50 ? 33.471 65.570 30.519 1.00 24.22 50 HIS B O 1
ATOM 1021 N N . GLY B 1 51 ? 34.591 67.428 31.102 1.00 24.64 51 GLY B N 1
ATOM 1022 C CA . GLY B 1 51 ? 33.894 68.324 30.203 1.00 25.86 51 GLY B CA 1
ATOM 1023 C C . GLY B 1 51 ? 34.218 68.090 28.743 1.00 26.48 51 GLY B C 1
ATOM 1024 O O . GLY B 1 51 ? 33.506 68.568 27.867 1.00 26.81 51 GLY B O 1
ATOM 1025 N N . ASP B 1 52 ? 35.288 67.354 28.468 1.00 26.66 52 ASP B N 1
ATOM 1026 C CA . ASP B 1 52 ? 35.622 67.041 27.086 1.00 30.32 52 ASP B CA 1
ATOM 1027 C C . ASP B 1 52 ? 34.668 66.018 26.476 1.00 27.53 52 ASP B C 1
ATOM 1028 O O . ASP B 1 52 ? 34.635 65.833 25.267 1.00 26.93 52 ASP B O 1
ATOM 1033 N N . PHE B 1 53 ? 33.883 65.369 27.326 1.00 24.83 53 PHE B N 1
ATOM 1034 C CA . PHE B 1 53 ? 32.866 64.432 26.869 1.00 24.04 53 PHE B CA 1
ATOM 1035 C C . PHE B 1 53 ? 31.479 65.053 26.980 1.00 25.04 53 PHE B C 1
ATOM 1036 O O . PHE B 1 53 ? 30.999 65.314 28.076 1.00 27.30 53 PHE B O 1
ATOM 1044 N N . THR B 1 54 ? 30.841 65.292 25.841 1.00 25.80 54 THR B N 1
ATOM 1045 C CA . THR B 1 54 ? 29.534 65.943 25.822 1.00 27.20 54 THR B CA 1
ATOM 1046 C C . THR B 1 54 ? 28.517 65.211 24.953 1.00 26.30 54 THR B C 1
ATOM 1047 O O . THR B 1 54 ? 27.379 65.654 24.821 1.00 26.14 54 THR B O 1
ATOM 1051 N N . LEU B 1 55 ? 28.928 64.095 24.363 1.00 24.78 55 LEU B N 1
ATOM 1052 C CA . LEU B 1 55 ? 27.975 63.161 23.782 1.00 23.95 55 LEU B CA 1
ATOM 1053 C C . LEU B 1 55 ? 27.016 62.636 24.844 1.00 23.64 55 LEU B C 1
ATOM 1054 O O . LEU B 1 55 ? 27.370 62.544 26.010 1.00 23.99 55 LEU B O 1
ATOM 1059 N N . PRO B 1 56 ? 25.799 62.300 24.436 1.00 24.28 56 PRO B N 1
ATOM 1060 C CA . PRO B 1 56 ? 24.840 61.666 25.344 1.00 23.89 56 PRO B CA 1
ATOM 1061 C C . PRO B 1 56 ? 25.421 60.399 25.961 1.00 22.94 56 PRO B C 1
ATOM 1062 O O . PRO B 1 56 ? 26.074 59.624 25.272 1.00 22.53 56 PRO B O 1
ATOM 1074 N N . SER B 1 58 ? 24.338 57.745 26.472 1.00 19.75 58 SER B N 1
ATOM 1075 C CA . SER B 1 58 ? 23.905 56.528 25.805 1.00 20.39 58 SER B CA 1
ATOM 1076 C C . SER B 1 58 ? 24.976 55.994 24.863 1.00 19.12 58 SER B C 1
ATOM 1077 O O . SER B 1 58 ? 25.016 54.805 24.568 1.00 18.45 58 SER B O 1
ATOM 1080 N N . VAL B 1 59 ? 25.839 56.884 24.387 1.00 17.86 59 VAL B N 1
ATOM 1081 C CA . VAL B 1 59 ? 26.965 56.476 23.563 1.00 16.63 59 VAL B CA 1
ATOM 1082 C C . VAL B 1 59 ? 27.976 55.658 24.356 1.00 17.17 59 VAL B C 1
ATOM 1083 O O . VAL B 1 59 ? 28.360 54.572 23.934 1.00 15.54 59 VAL B O 1
ATOM 1087 N N . PHE B 1 60 ? 28.398 56.172 25.506 1.00 15.34 60 PHE B N 1
ATOM 1088 C CA . PHE B 1 60 ? 29.274 55.403 26.378 1.00 15.76 60 PHE B CA 1
ATOM 1089 C C . PHE B 1 60 ? 28.638 54.085 26.777 1.00 15.37 60 PHE B C 1
ATOM 1090 O O . PHE B 1 60 ? 29.300 53.057 26.807 1.00 16.93 60 PHE B O 1
ATOM 1098 N N . ASP B 1 61 ? 27.350 54.130 27.093 1.00 15.45 61 ASP B N 1
ATOM 1099 C CA . ASP B 1 61 ? 26.607 52.925 27.423 1.00 15.66 61 ASP B CA 1
ATOM 1100 C C . ASP B 1 61 ? 26.753 51.879 26.325 1.00 14.84 61 ASP B C 1
ATOM 1101 O O . ASP B 1 61 ? 27.136 50.746 26.591 1.00 11.89 61 ASP B O 1
ATOM 1106 N N . ASP B 1 62 ? 26.454 52.265 25.090 1.00 16.39 62 ASP B N 1
ATOM 1107 C CA . ASP B 1 62 ? 26.537 51.321 23.991 1.00 18.87 62 ASP B CA 1
ATOM 1108 C C . ASP B 1 62 ? 27.979 50.898 23.735 1.00 16.52 62 ASP B C 1
ATOM 1109 O O . ASP B 1 62 ? 28.232 49.775 23.296 1.00 15.63 62 ASP B O 1
ATOM 1114 N N . LEU B 1 63 ? 28.921 51.791 24.016 1.00 13.93 63 LEU B N 1
ATOM 1115 C CA . LEU B 1 63 ? 30.337 51.482 23.860 1.00 13.14 63 LEU B CA 1
ATOM 1116 C C . LEU B 1 63 ? 30.810 50.440 24.873 1.00 13.36 63 LEU B C 1
ATOM 1117 O O . LEU B 1 63 ? 31.543 49.521 24.525 1.00 12.21 63 LEU B O 1
ATOM 1122 N N . TYR B 1 64 ? 30.383 50.592 26.122 1.00 11.41 64 TYR B N 1
ATOM 1123 C CA . TYR B 1 64 ? 30.694 49.619 27.158 1.00 12.11 64 TYR B CA 1
ATOM 1124 C C . TYR B 1 64 ? 30.046 48.264 26.903 1.00 11.34 64 TYR B C 1
ATOM 1125 O O . TYR B 1 64 ? 30.669 47.231 27.106 1.00 11.63 64 TYR B O 1
ATOM 1134 N N . GLU B 1 65 ? 28.794 48.275 26.464 1.00 11.20 65 GLU B N 1
ATOM 1135 C CA . GLU B 1 65 ? 28.121 47.041 26.091 1.00 13.20 65 GLU B CA 1
ATOM 1136 C C . GLU B 1 65 ? 28.901 46.308 25.006 1.00 13.40 65 GLU B C 1
ATOM 1137 O O . GLU B 1 65 ? 29.093 45.100 25.080 1.00 12.30 65 GLU B O 1
ATOM 1143 N N . GLU B 1 66 ? 29.361 47.051 24.006 1.00 12.17 66 GLU B N 1
ATOM 1144 C CA . GLU B 1 66 ? 30.126 46.455 22.911 1.00 12.52 66 GLU B CA 1
ATOM 1145 C C . GLU B 1 66 ? 31.390 45.848 23.505 1.00 12.67 66 GLU B C 1
ATOM 1146 O O . GLU B 1 66 ? 31.816 44.754 23.127 1.00 12.20 66 GLU B O 1
ATOM 1152 N N . TYR B 1 67 ? 32.006 46.586 24.419 1.00 13.80 67 TYR B N 1
ATOM 1153 C CA . TYR B 1 67 ? 33.194 46.123 25.115 1.00 14.87 67 TYR B CA 1
ATOM 1154 C C . TYR B 1 67 ? 32.970 44.766 25.779 1.00 15.50 67 TYR B C 1
ATOM 1155 O O . TYR B 1 67 ? 33.766 43.851 25.600 1.00 15.44 67 TYR B O 1
ATOM 1164 N N . THR B 1 68 ? 31.886 44.637 26.538 1.00 14.47 68 THR B N 1
ATOM 1165 C CA . THR B 1 68 ? 31.590 43.372 27.198 1.00 14.82 68 THR B CA 1
ATOM 1166 C C . THR B 1 68 ? 31.431 42.219 26.212 1.00 14.33 68 THR B C 1
ATOM 1167 O O . THR B 1 68 ? 31.934 41.129 26.452 1.00 15.04 68 THR B O 1
ATOM 1171 N N . GLU B 1 69 ? 30.746 42.460 25.100 1.00 13.47 69 GLU B N 1
ATOM 1172 C CA . GLU B 1 69 ? 30.637 41.441 24.063 1.00 14.87 69 GLU B CA 1
ATOM 1173 C C . GLU B 1 69 ? 31.993 41.101 23.453 1.00 15.93 69 GLU B C 1
ATOM 1174 O O . GLU B 1 69 ? 32.367 39.938 23.372 1.00 14.93 69 GLU B O 1
ATOM 1180 N N . TRP B 1 70 ? 32.713 42.131 23.018 1.00 17.80 70 TRP B N 1
ATOM 1181 C CA . TRP B 1 70 ? 34.119 42.014 22.648 1.00 18.24 70 TRP B CA 1
ATOM 1182 C C . TRP B 1 70 ? 34.888 41.116 23.610 1.00 19.33 70 TRP B C 1
ATOM 1183 O O . TRP B 1 70 ? 35.569 40.186 23.192 1.00 17.29 70 TRP B O 1
ATOM 1194 N N . LEU B 1 71 ? 34.766 41.410 24.899 1.00 20.46 71 LEU B N 1
ATOM 1195 C CA . LEU B 1 71 ? 35.474 40.682 25.940 1.00 21.32 71 LEU B CA 1
ATOM 1196 C C . LEU B 1 71 ? 35.131 39.198 25.919 1.00 20.67 71 LEU B C 1
ATOM 1197 O O . LEU B 1 71 ? 36.012 38.349 25.978 1.00 18.99 71 LEU B O 1
ATOM 1202 N N . LYS B 1 72 ? 33.845 38.895 25.837 1.00 17.72 72 LYS B N 1
ATOM 1203 C CA . LYS B 1 72 ? 33.393 37.511 25.843 1.00 18.97 72 LYS B CA 1
ATOM 1204 C C . LYS B 1 72 ? 33.928 36.756 24.625 1.00 20.50 72 LYS B C 1
ATOM 1205 O O . LYS B 1 72 ? 34.448 35.651 24.759 1.00 21.22 72 LYS B O 1
ATOM 1211 N N . PHE B 1 73 ? 33.791 37.344 23.444 1.00 20.95 73 PHE B N 1
ATOM 1212 C CA . PHE B 1 73 ? 34.358 36.759 22.235 1.00 22.32 73 PHE B CA 1
ATOM 1213 C C . PHE B 1 73 ? 35.850 36.490 22.395 1.00 23.11 73 PHE B C 1
ATOM 1214 O O . PHE B 1 73 ? 36.353 35.460 21.967 1.00 24.02 73 PHE B O 1
ATOM 1222 N N . LEU B 1 74 ? 36.543 37.431 23.020 1.00 25.83 74 LEU B N 1
ATOM 1223 C CA . LEU B 1 74 ? 37.967 37.311 23.287 1.00 29.09 74 LEU B CA 1
ATOM 1224 C C . LEU B 1 74 ? 38.277 36.125 24.202 1.00 32.01 74 LEU B C 1
ATOM 1225 O O . LEU B 1 74 ? 39.160 35.321 23.907 1.00 29.32 74 LEU B O 1
ATOM 1230 N N . GLU B 1 75 ? 37.550 36.035 25.313 1.00 34.25 75 GLU B N 1
ATOM 1231 C CA . GLU B 1 75 ? 37.667 34.917 26.245 1.00 37.48 75 GLU B CA 1
ATOM 1232 C C . GLU B 1 75 ? 37.535 33.593 25.509 1.00 38.28 75 GLU B C 1
ATOM 1233 O O . GLU B 1 75 ? 38.215 32.622 25.823 1.00 38.74 75 GLU B O 1
ATOM 1239 N N . HIS B 1 76 ? 36.642 33.565 24.531 1.00 39.75 76 HIS B N 1
ATOM 1240 C CA . HIS B 1 76 ? 35.922 32.357 24.185 1.00 43.76 76 HIS B CA 1
ATOM 1241 C C . HIS B 1 76 ? 36.267 31.946 22.766 1.00 48.17 76 HIS B C 1
ATOM 1242 O O . HIS B 1 76 ? 35.883 30.871 22.319 1.00 47.14 76 HIS B O 1
ATOM 1249 N N . HIS B 1 77 ? 36.991 32.800 22.051 1.00 52.23 77 HIS B N 1
ATOM 1250 C CA . HIS B 1 77 ? 37.419 32.427 20.715 1.00 56.64 77 HIS B CA 1
ATOM 1251 C C . HIS B 1 77 ? 38.942 32.317 20.751 1.00 57.35 77 HIS B C 1
ATOM 1252 O O . HIS B 1 77 ? 39.637 33.342 20.771 1.00 56.82 77 HIS B O 1
#

CATH classification: 1.10.150.260

B-factor: mean 23.16, std 10.33, range [6.36, 74.89]

Solvent-accessible surface area: 8575 Å² total

Sequence (142 aa):
YSFYQFVTVRGRHDDKGRLAEEIFDDLAFPKHDDDFNILSDYIETHGDFTLPSVFDDLYEEYTEWLKFLEYSFYQFVTVRGRHDDKGRLAEEIFDDLAFPKHDDDFNILSDYIETHGDFTLPSVFDDLYEEYTEWLKFLEHH

InterPro domains:
  IPR010673 Protein of unknown function UPF0346 [MF_01538] (2-70)
  IPR010673 Protein of unknown function UPF0346 [NF010193] (2-70)
  IPR010673 Protein of unknown function UPF0346 [PIRSF037262] (3-68)
  IPR023089 YozE SAM-like domain [PF06855] (5-68)
  IPR036806 YozE SAM-like superfamily [G3DSA:1.10.150.260] (1-73)
  IPR036806 YozE SAM-like superfamily [SSF140652] (5-71)

Nearest PDB structures (foldseek):
  2o6k-assembly2_B  TM=1.007E+00  e=3.753E-10  Staphylococcus aureus subsp. aureus MW2
  2o6k-assembly1_A  TM=9.547E-01  e=1.104E-07  Staphylococcus aureus subsp. aureus MW2
  2fj6-assembly1_A  TM=7.536E-01  e=2.077E-01  Bacillus subtilis
  2o6k-assembly1_A  TM=1.014E+00  e=2.722E-11  Staphylococcus aureus subsp. aureus MW2
  2o6k-assembly2_B  TM=9.486E-01  e=1.348E-08  Staphylococcus aureus subsp. aureus MW2

Organism: Staphylococcus aureus (strain MW2) (NCBI:txid196620)

Secondary structure (DSSP, 8-state):
--HHHH---TT-SSHHHHHHHHHHH-TTS-SS---HHHHHHHHHHH---S---HHHHHHHHHHHHHHH--/--HHHH---TT-SSHHHHHHHHHHH-TT--TT---HHHHHHHHHT-TT-----HHHHHHHHHHHHHHHHHH-

Radius of gyration: 16.72 Å; Cα contacts (8 Å, |Δi|>4): 124; chains: 2; bounding box: 38×36×44 Å